Protein AF-A0A7C9LJP7-F1 (afdb_monomer)

Organism: NCBI:txid2682097

Foldseek 3Di:
DDDDDPPVVVVVVVVVVVVVVVVVVVVVCVVVVNDPPPPPDPDDDDDDDDDDDDDDDDDDDPDPDPPVPVVVVVVVVVVVVVVVVVVVVVVVVVVVVVVVVVVVVVVVVVVVVVDQPPQWDDDPQFIWGDDPVGIDGPDDGD

pLDDT: mean 73.96, std 17.89, range [36.16, 96.94]

Mean predicted aligned error: 21.58 Å

Secondary structure (DSSP, 8-state):
----SSHHHHHHHHHHHHHHHHHHHHHHHHHTT-S----------------------PPPPPPPPTTHHHHHHHHHHHHHHHHHHHHHHHHHHHHHHHHHHHHHHHHHHHHHHHS--TTEEEETTEEEEEETTEEEEEEEE-

Radius of gyration: 35.57 Å; Cα contacts (8 Å, |Δi|>4): 45; chains: 1; bounding box: 83×43×94 Å

Solvent-accessible surface area (backbone atoms only — not comparable to full-atom values): 8982 Å² total; per-residue (Å²): 142,91,88,86,84,70,73,68,60,57,57,54,51,52,52,52,50,52,52,55,49,50,53,52,50,53,55,50,35,52,75,70,66,71,57,89,72,75,70,88,71,81,86,73,80,84,91,81,84,87,83,91,78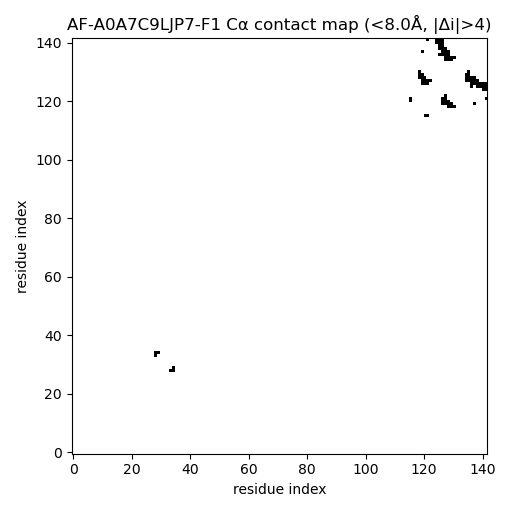,93,76,85,88,72,82,80,75,83,77,77,77,82,71,57,60,63,56,52,50,54,52,54,52,50,55,52,50,52,52,51,52,51,52,52,50,55,53,50,52,53,52,51,52,53,53,50,50,53,52,49,52,52,50,50,51,50,51,58,71,68,49,61,53,98,53,39,45,71,55,95,52,33,30,29,29,63,51,100,92,47,75,44,81,68,67,63,78,95

Sequence (142 aa):
MRRRRKKNSGLRWTLALVVVGALGYVGFQYWKGNLPIKPPGHETAAPVVTTAVAQPVPLPPPVPATMSAAAAHTATFMDEAEARDAAARAAREQTLKVQQKLRQDARARAQAAERPAENERCINGQRMKRVDNGWVQAGGDC

Structure (mmCIF, N/CA/C/O backbone):
data_AF-A0A7C9LJP7-F1
#
_entry.id   AF-A0A7C9LJP7-F1
#
loop_
_atom_site.group_PDB
_atom_site.id
_atom_site.type_symbol
_atom_site.label_atom_id
_atom_site.label_alt_id
_atom_site.label_comp_id
_atom_site.label_asym_id
_atom_site.label_entity_id
_atom_site.label_seq_id
_atom_site.pdbx_PDB_ins_code
_atom_site.Cartn_x
_atom_site.Cartn_y
_atom_site.Cartn_z
_atom_site.occupancy
_atom_site.B_iso_or_equiv
_atom_site.auth_seq_id
_atom_site.auth_comp_id
_atom_site.auth_asym_id
_atom_site.auth_atom_id
_atom_site.pdbx_PDB_model_num
ATOM 1 N N . MET A 1 1 ? -1.564 -13.520 38.421 1.00 44.53 1 MET A N 1
ATOM 2 C CA . MET A 1 1 ? -0.456 -14.084 37.609 1.00 44.53 1 MET A CA 1
ATOM 3 C C . MET A 1 1 ? -0.562 -13.619 36.148 1.00 44.53 1 MET A C 1
ATOM 5 O O . MET A 1 1 ? -1.396 -14.133 35.419 1.00 44.53 1 MET A O 1
ATOM 9 N N . ARG A 1 2 ? 0.228 -12.631 35.690 1.00 53.78 2 ARG A N 1
ATOM 10 C CA . ARG A 1 2 ? 0.275 -12.199 34.269 1.00 53.78 2 ARG A CA 1
ATOM 11 C C . ARG A 1 2 ? 1.708 -11.837 33.856 1.00 53.78 2 ARG A C 1
ATOM 13 O O . ARG A 1 2 ? 2.083 -10.673 33.850 1.00 53.78 2 ARG A O 1
ATOM 20 N N . ARG A 1 3 ? 2.533 -12.832 33.520 1.00 56.75 3 ARG A N 1
ATOM 21 C CA . ARG A 1 3 ? 3.869 -12.619 32.922 1.00 56.75 3 ARG A CA 1
ATOM 22 C C . ARG A 1 3 ? 4.196 -13.703 31.887 1.00 56.75 3 ARG A C 1
ATOM 24 O O . ARG A 1 3 ? 5.109 -14.486 32.094 1.00 56.75 3 ARG A O 1
ATOM 31 N N . ARG A 1 4 ? 3.452 -13.792 30.775 1.00 56.38 4 ARG A N 1
ATOM 32 C CA . ARG A 1 4 ? 3.798 -14.695 29.646 1.00 56.38 4 ARG A CA 1
ATOM 33 C C . ARG A 1 4 ? 3.390 -14.163 28.258 1.00 56.38 4 ARG A C 1
ATOM 35 O O . ARG A 1 4 ? 2.866 -14.902 27.440 1.00 56.38 4 ARG A O 1
ATOM 42 N N . ARG A 1 5 ? 3.624 -12.879 27.954 1.00 55.19 5 ARG A N 1
ATOM 43 C CA . ARG A 1 5 ? 3.385 -12.318 26.596 1.00 55.19 5 ARG A CA 1
ATOM 44 C C . ARG A 1 5 ? 4.550 -11.506 26.008 1.00 55.19 5 ARG A C 1
ATOM 46 O O . ARG A 1 5 ? 4.350 -10.758 25.065 1.00 55.19 5 ARG A O 1
ATOM 53 N N . LYS A 1 6 ? 5.773 -11.653 26.533 1.00 54.78 6 LYS A N 1
ATOM 54 C CA . LYS A 1 6 ? 6.955 -10.907 26.042 1.00 54.78 6 LYS A CA 1
ATOM 55 C C . LYS A 1 6 ? 7.925 -11.722 25.175 1.00 54.78 6 LYS A C 1
ATOM 57 O O . LYS A 1 6 ? 8.816 -11.143 24.573 1.00 54.78 6 LYS A O 1
ATOM 62 N N . LYS A 1 7 ? 7.769 -13.050 25.088 1.00 57.69 7 LYS A N 1
ATOM 63 C CA . LYS A 1 7 ? 8.767 -13.919 24.429 1.00 57.69 7 LYS A CA 1
ATOM 64 C C . LYS A 1 7 ? 8.692 -13.909 22.892 1.00 57.69 7 LYS A C 1
ATOM 66 O O . LYS A 1 7 ? 9.724 -14.008 22.244 1.00 57.69 7 LYS A O 1
ATOM 71 N N . ASN A 1 8 ? 7.508 -13.703 22.308 1.00 59.69 8 ASN A N 1
ATOM 72 C CA . ASN A 1 8 ? 7.331 -13.794 20.850 1.00 59.69 8 ASN A CA 1
ATOM 73 C C . ASN A 1 8 ? 7.604 -12.486 20.092 1.00 59.69 8 ASN A C 1
ATOM 75 O O . ASN A 1 8 ? 7.732 -12.525 18.873 1.00 59.69 8 ASN A O 1
ATOM 79 N N . SER A 1 9 ? 7.698 -11.332 20.762 1.00 61.88 9 SER A N 1
ATOM 80 C CA . SER A 1 9 ? 8.015 -10.072 20.071 1.00 61.88 9 SER A CA 1
ATOM 81 C C . SER A 1 9 ? 9.496 -9.982 19.706 1.00 61.88 9 SER A C 1
ATOM 83 O O . SER A 1 9 ? 9.816 -9.533 18.611 1.00 61.88 9 SER A O 1
ATOM 85 N N . GLY A 1 10 ? 10.385 -10.469 20.581 1.00 66.31 10 GLY A N 1
ATOM 86 C CA . GLY A 1 10 ? 11.831 -10.483 20.336 1.00 66.31 10 GLY A CA 1
ATOM 87 C C . GLY A 1 10 ? 12.216 -11.375 19.157 1.00 66.31 10 GLY A C 1
ATOM 88 O O . GLY A 1 10 ? 12.970 -10.945 18.293 1.00 66.31 10 GLY A O 1
ATOM 89 N N . LEU A 1 11 ? 11.617 -12.569 19.066 1.00 75.62 11 LEU A N 1
ATOM 90 C CA . LEU A 1 11 ? 11.888 -13.510 17.975 1.00 75.62 11 LEU A CA 1
ATOM 91 C C . LEU A 1 11 ? 11.424 -12.983 16.607 1.00 75.62 11 LEU A C 1
ATOM 93 O O . LEU A 1 11 ? 12.074 -13.221 15.600 1.00 75.62 11 LEU A O 1
ATOM 97 N N . ARG A 1 12 ? 10.310 -12.242 16.553 1.00 78.00 12 ARG A N 1
ATOM 98 C CA . ARG A 1 12 ? 9.830 -11.636 15.297 1.00 78.00 12 ARG A CA 1
ATOM 99 C C . ARG A 1 12 ? 10.732 -10.494 14.837 1.00 78.00 12 ARG A C 1
ATOM 101 O O . ARG A 1 12 ? 10.924 -10.321 13.639 1.00 78.00 12 ARG A O 1
ATOM 108 N N . TRP A 1 13 ? 11.295 -9.743 15.781 1.00 82.25 13 TRP A N 1
ATOM 109 C CA 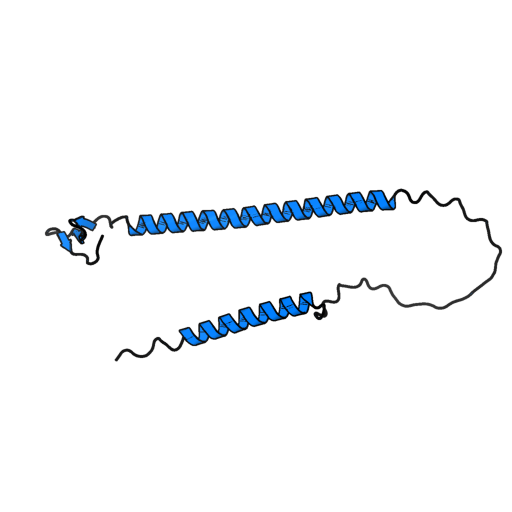. TRP A 1 13 ? 12.224 -8.655 15.488 1.00 82.25 13 TRP A CA 1
ATOM 110 C C . TRP A 1 13 ? 13.575 -9.168 14.987 1.00 82.25 13 TRP A C 1
ATOM 112 O O . TRP A 1 13 ? 14.096 -8.650 14.004 1.00 82.25 13 TRP A O 1
ATOM 122 N N . THR A 1 14 ? 14.116 -10.225 15.597 1.00 86.50 14 THR A N 1
ATOM 123 C CA . THR A 1 14 ? 15.361 -10.841 15.118 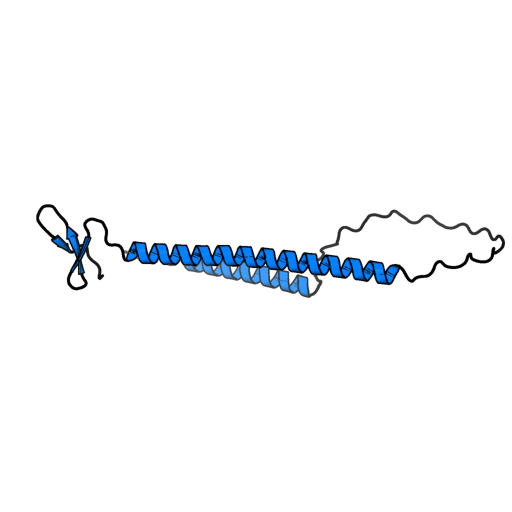1.00 86.50 14 THR A CA 1
ATOM 124 C C . THR A 1 14 ? 15.192 -11.443 13.727 1.00 86.50 14 THR A C 1
ATOM 126 O O . THR A 1 14 ? 16.050 -11.237 12.875 1.00 86.50 14 THR A O 1
ATOM 129 N N . LEU A 1 15 ? 14.066 -12.108 13.452 1.00 90.81 15 LEU A N 1
ATOM 130 C CA . LEU A 1 15 ? 13.777 -12.658 12.124 1.00 90.81 15 LEU A CA 1
ATOM 131 C C . LEU A 1 15 ? 13.672 -11.554 11.061 1.00 90.81 15 LEU A C 1
ATOM 133 O O . LEU A 1 15 ? 14.232 -11.693 9.978 1.00 90.81 15 LEU A O 1
ATOM 137 N N . ALA A 1 16 ? 13.026 -10.431 11.389 1.00 89.00 16 ALA A N 1
ATOM 138 C CA . ALA A 1 16 ? 12.944 -9.281 10.491 1.00 89.00 16 ALA A CA 1
ATOM 139 C C . ALA A 1 16 ? 14.330 -8.688 10.180 1.00 89.00 16 ALA A C 1
ATOM 141 O O . ALA A 1 16 ? 14.634 -8.433 9.017 1.00 89.00 16 ALA A O 1
ATOM 142 N N . LEU A 1 17 ? 15.194 -8.527 11.189 1.00 94.25 17 LEU A N 1
ATOM 143 C CA . LEU A 1 17 ? 16.556 -8.019 10.989 1.00 94.25 17 LEU A CA 1
ATOM 144 C C . LEU A 1 17 ? 17.413 -8.959 10.133 1.00 94.25 17 LEU A C 1
ATOM 146 O O . LEU A 1 17 ? 18.140 -8.489 9.261 1.00 94.25 17 LEU A O 1
ATOM 150 N N . VAL A 1 18 ? 17.300 -10.275 10.336 1.00 94.69 18 VAL A N 1
ATOM 151 C CA . VAL A 1 18 ? 18.026 -11.270 9.532 1.00 94.69 18 VAL A CA 1
ATOM 152 C C . VAL A 1 18 ? 17.590 -11.217 8.069 1.00 94.69 18 VAL A C 1
ATOM 154 O O . VAL A 1 18 ? 18.441 -11.207 7.184 1.00 94.69 18 VAL A O 1
ATOM 157 N N . VAL A 1 19 ? 16.284 -11.127 7.799 1.00 94.94 19 VAL A N 1
ATOM 158 C CA . VAL A 1 19 ? 15.764 -11.043 6.424 1.00 94.94 19 VAL A CA 1
ATOM 159 C C . VAL A 1 19 ? 16.232 -9.762 5.733 1.00 94.94 19 VAL A C 1
ATOM 161 O O . VAL A 1 19 ? 16.707 -9.815 4.601 1.00 94.94 19 VAL A O 1
ATOM 164 N N . VAL A 1 20 ? 16.160 -8.617 6.417 1.00 95.69 20 VAL A N 1
ATOM 165 C CA . VAL A 1 20 ? 16.621 -7.332 5.864 1.00 95.69 20 VAL A CA 1
ATOM 166 C C . VAL A 1 20 ? 18.130 -7.354 5.603 1.00 95.69 20 VAL A C 1
ATOM 168 O O . VAL A 1 20 ? 18.570 -6.932 4.535 1.00 95.69 20 VAL A O 1
ATOM 171 N N . GLY A 1 21 ? 18.919 -7.901 6.532 1.00 95.12 21 GLY A N 1
ATOM 172 C CA . GLY A 1 21 ? 20.364 -8.061 6.363 1.00 95.12 21 GLY A CA 1
ATOM 173 C C . GLY A 1 21 ? 20.729 -8.982 5.196 1.00 95.12 21 GLY A C 1
ATOM 174 O O . GLY A 1 21 ? 21.599 -8.639 4.399 1.00 95.12 21 GLY A O 1
ATOM 175 N N . ALA A 1 22 ? 20.031 -10.111 5.042 1.00 93.25 22 ALA A N 1
ATOM 176 C CA . ALA A 1 22 ? 20.255 -11.046 3.942 1.00 93.25 22 ALA A CA 1
ATOM 177 C C . ALA A 1 22 ? 19.938 -10.415 2.577 1.00 93.25 22 ALA A C 1
ATOM 179 O O . ALA A 1 22 ? 20.736 -10.528 1.649 1.00 93.25 22 ALA A O 1
ATOM 180 N N . LEU A 1 23 ? 18.817 -9.695 2.462 1.00 93.25 23 LEU A N 1
ATOM 181 C CA . LEU A 1 23 ? 18.446 -8.997 1.227 1.00 93.25 23 LEU A CA 1
ATOM 182 C C . LEU A 1 23 ? 19.439 -7.881 0.877 1.00 93.25 23 LEU A C 1
ATOM 184 O O . LEU A 1 23 ? 19.852 -7.767 -0.277 1.00 93.25 23 LEU A O 1
ATOM 188 N N . GLY A 1 24 ? 19.874 -7.100 1.871 1.00 93.69 24 GLY A N 1
ATOM 189 C CA . GLY A 1 24 ? 20.903 -6.076 1.685 1.00 93.69 24 GLY A CA 1
ATOM 190 C C . GLY A 1 24 ? 22.248 -6.664 1.249 1.00 93.69 24 GLY A C 1
ATOM 191 O O . GLY A 1 24 ? 22.886 -6.134 0.343 1.00 93.69 24 GLY A O 1
ATOM 192 N N . TYR A 1 25 ? 22.652 -7.795 1.833 1.00 91.50 25 TYR A N 1
ATOM 193 C CA . TYR A 1 25 ? 23.893 -8.486 1.479 1.00 91.50 25 TYR A CA 1
ATOM 194 C C . TYR A 1 25 ? 23.866 -9.045 0.052 1.00 91.50 25 TYR A C 1
ATOM 196 O O . TYR A 1 25 ? 24.826 -8.863 -0.695 1.00 91.50 25 TYR A O 1
ATOM 204 N N . VAL A 1 26 ? 22.758 -9.669 -0.362 1.00 87.94 26 VAL A N 1
ATOM 205 C CA . VAL A 1 26 ? 22.591 -10.168 -1.738 1.00 87.94 26 VAL A CA 1
ATOM 206 C C . VAL A 1 26 ? 22.606 -9.013 -2.742 1.00 87.94 26 VAL A C 1
ATOM 208 O O . VAL A 1 26 ? 23.318 -9.092 -3.741 1.00 87.94 26 VAL A O 1
ATOM 211 N N . GLY A 1 27 ? 21.901 -7.911 -2.460 1.00 84.81 27 GLY A N 1
ATOM 212 C CA . GLY A 1 27 ? 21.927 -6.714 -3.307 1.00 84.81 27 GLY A CA 1
ATOM 213 C C . GLY A 1 27 ? 23.322 -6.084 -3.410 1.00 84.81 27 GLY A C 1
ATOM 214 O O . GLY A 1 27 ? 23.745 -5.675 -4.490 1.00 84.81 27 GLY A O 1
ATOM 215 N N . PHE A 1 28 ? 24.081 -6.073 -2.313 1.00 85.50 28 PHE A N 1
ATOM 216 C CA . PHE A 1 28 ? 25.457 -5.579 -2.298 1.00 85.50 28 PHE A CA 1
ATOM 217 C C . PHE A 1 28 ? 26.421 -6.481 -3.085 1.00 85.50 28 PHE A C 1
ATOM 219 O O . PHE A 1 28 ? 27.274 -5.980 -3.817 1.00 85.50 28 PHE A O 1
ATOM 226 N N . GLN A 1 29 ? 26.269 -7.805 -2.991 1.00 81.75 29 GLN A N 1
ATOM 227 C CA . GLN A 1 29 ? 27.069 -8.761 -3.766 1.00 81.75 29 GLN A CA 1
ATOM 228 C C . GLN A 1 29 ? 26.728 -8.731 -5.260 1.00 81.75 29 GLN A C 1
ATOM 230 O O . GLN A 1 29 ? 27.628 -8.873 -6.089 1.00 81.75 29 GLN A O 1
ATOM 235 N N . TYR A 1 30 ? 25.459 -8.483 -5.606 1.00 82.00 30 TYR A N 1
ATOM 236 C CA . TYR A 1 30 ? 25.033 -8.209 -6.980 1.00 82.00 30 TYR A CA 1
ATOM 237 C C . TYR A 1 30 ? 25.724 -6.964 -7.535 1.00 82.00 30 TYR A C 1
ATOM 239 O O . TYR A 1 30 ? 26.311 -7.012 -8.612 1.00 82.00 30 TYR A O 1
ATOM 247 N N . TRP A 1 31 ? 25.730 -5.871 -6.768 1.00 77.94 31 TRP A N 1
ATOM 248 C CA . TRP A 1 31 ? 26.390 -4.629 -7.172 1.00 77.94 31 TRP A CA 1
ATOM 249 C C . TRP A 1 31 ? 27.910 -4.778 -7.322 1.00 77.94 31 TRP A C 1
ATOM 251 O O . TRP A 1 31 ? 28.500 -4.202 -8.231 1.00 77.94 31 TRP A O 1
ATOM 261 N N . LYS A 1 32 ? 28.548 -5.602 -6.483 1.00 77.56 32 LYS A N 1
ATOM 262 C CA . LYS A 1 32 ? 29.976 -5.932 -6.601 1.00 77.56 32 LYS A CA 1
ATOM 263 C C . LYS A 1 32 ? 30.315 -6.927 -7.719 1.00 77.56 32 LYS A C 1
ATOM 265 O O . LYS A 1 32 ? 31.491 -7.229 -7.890 1.00 77.56 32 LYS A O 1
ATOM 270 N N . GLY A 1 33 ? 29.330 -7.445 -8.460 1.00 68.50 33 GLY A N 1
ATOM 271 C CA . GLY A 1 33 ? 29.559 -8.416 -9.536 1.00 68.50 33 GLY A CA 1
ATOM 272 C C . GLY A 1 33 ? 30.013 -9.801 -9.054 1.00 68.50 33 GLY A C 1
ATOM 273 O O . GLY A 1 33 ? 30.493 -10.597 -9.852 1.00 68.50 33 GLY A O 1
ATOM 274 N N . ASN A 1 34 ? 29.855 -10.107 -7.761 1.00 63.41 34 ASN A N 1
ATOM 275 C CA . ASN A 1 34 ? 30.317 -11.357 -7.144 1.00 63.41 34 ASN A CA 1
ATOM 276 C C . ASN A 1 34 ? 29.268 -12.483 -7.163 1.00 63.41 34 ASN A C 1
ATOM 278 O O . ASN A 1 34 ? 29.501 -13.550 -6.593 1.00 63.41 34 ASN A O 1
ATOM 282 N N . LEU A 1 35 ? 28.099 -12.265 -7.771 1.00 60.34 35 LEU A N 1
ATOM 283 C CA . LEU A 1 35 ? 27.098 -13.318 -7.921 1.00 60.34 35 LEU A CA 1
ATOM 284 C C . LEU A 1 35 ? 27.373 -14.120 -9.201 1.00 60.34 35 LEU A C 1
ATOM 286 O O . LEU A 1 35 ? 27.363 -13.539 -10.287 1.00 60.34 35 LEU A O 1
ATOM 290 N N . PRO A 1 36 ? 27.567 -15.449 -9.110 1.00 58.91 36 PRO A N 1
ATOM 291 C CA . PRO A 1 36 ? 27.758 -16.317 -10.264 1.00 58.91 36 PRO A CA 1
ATOM 292 C C . PRO A 1 36 ? 26.408 -16.587 -10.937 1.00 58.91 36 PRO A C 1
ATOM 294 O O . PRO A 1 36 ? 25.912 -17.710 -10.958 1.00 58.91 36 PRO A O 1
ATOM 297 N N . ILE A 1 37 ? 25.779 -15.549 -11.481 1.00 58.03 37 ILE A N 1
ATOM 298 C CA . ILE A 1 37 ? 24.671 -15.718 -12.416 1.00 58.03 37 ILE A CA 1
ATOM 299 C C . ILE A 1 37 ? 25.321 -15.768 -13.791 1.00 58.03 37 ILE A C 1
ATOM 301 O O . ILE A 1 37 ? 25.498 -14.748 -14.450 1.00 58.03 37 ILE A O 1
ATOM 305 N N . LYS A 1 38 ? 25.755 -16.968 -14.191 1.00 53.31 38 LYS A N 1
ATOM 306 C CA . LYS A 1 38 ? 26.146 -17.239 -15.575 1.00 53.31 38 LYS A CA 1
ATOM 307 C C . LYS A 1 38 ? 24.900 -16.959 -16.429 1.00 53.31 38 LYS A C 1
ATOM 309 O O . LYS A 1 38 ? 23.915 -17.680 -16.254 1.00 53.31 38 LYS A O 1
ATOM 314 N N . PRO A 1 39 ? 24.875 -15.929 -17.297 1.00 60.94 39 PRO A N 1
ATOM 315 C CA . PRO A 1 39 ? 23.801 -15.834 -18.278 1.00 60.94 39 PRO A CA 1
ATOM 316 C C . PRO A 1 39 ? 23.839 -17.127 -19.109 1.00 60.94 39 PRO A C 1
ATOM 318 O O . PRO A 1 39 ? 24.939 -17.651 -19.319 1.00 60.94 39 PRO A O 1
ATOM 321 N N . PRO A 1 40 ? 22.693 -17.697 -19.524 1.00 53.81 40 PRO A N 1
ATOM 322 C CA . PRO A 1 40 ? 22.685 -18.904 -20.340 1.00 53.81 40 PRO A CA 1
ATOM 323 C C . PRO A 1 40 ? 23.476 -18.621 -21.619 1.00 53.81 40 PRO A C 1
ATOM 325 O O . PRO A 1 40 ? 23.014 -17.935 -22.525 1.00 53.81 40 PRO A O 1
ATOM 328 N N . GLY A 1 41 ? 24.724 -19.084 -21.637 1.00 44.66 41 GLY A N 1
ATOM 329 C CA . GLY A 1 41 ? 25.575 -19.035 -22.806 1.00 44.66 41 GLY A CA 1
ATOM 330 C C . GLY A 1 41 ? 24.970 -19.969 -23.834 1.00 44.66 41 GLY A C 1
ATOM 331 O O . GLY A 1 41 ? 24.741 -21.140 -23.535 1.00 44.66 41 GLY A O 1
ATOM 332 N N . HIS A 1 42 ? 24.702 -19.443 -25.023 1.00 47.91 42 HIS A N 1
ATOM 333 C CA . HIS A 1 42 ? 24.465 -20.266 -26.192 1.00 47.91 42 HIS A CA 1
ATOM 334 C C . HIS A 1 42 ? 25.658 -21.212 -26.348 1.00 47.91 42 HIS A C 1
ATOM 336 O O . HIS A 1 42 ? 26.795 -20.775 -26.530 1.00 47.91 42 HIS A O 1
ATOM 342 N N . GLU A 1 43 ? 25.397 -22.510 -26.215 1.00 47.62 43 GLU A N 1
ATOM 343 C CA . GLU A 1 43 ? 26.307 -23.553 -26.661 1.00 47.62 43 GLU A CA 1
ATOM 344 C C . GLU A 1 43 ? 26.631 -23.292 -28.130 1.00 47.62 43 GLU A C 1
ATOM 346 O O . GLU A 1 43 ? 25.752 -23.276 -28.990 1.00 47.62 43 GLU A O 1
ATOM 351 N N . THR A 1 44 ? 27.899 -23.066 -28.443 1.00 46.31 44 THR A N 1
ATOM 352 C CA . THR A 1 44 ? 28.396 -23.298 -29.795 1.00 46.31 44 THR A CA 1
ATOM 353 C C . THR A 1 44 ? 29.641 -24.152 -29.664 1.00 46.31 44 THR A C 1
ATOM 355 O O . THR A 1 44 ? 30.544 -23.866 -28.880 1.00 46.31 44 THR A O 1
ATOM 358 N N . ALA A 1 45 ? 29.564 -25.288 -30.343 1.00 42.16 45 ALA A N 1
ATOM 359 C CA . ALA A 1 45 ? 30.399 -26.455 -30.188 1.00 42.16 45 ALA A CA 1
ATOM 360 C C . ALA A 1 45 ? 31.876 -26.235 -30.567 1.00 42.16 45 ALA A C 1
ATOM 362 O O . ALA A 1 45 ? 32.256 -25.252 -31.195 1.00 42.16 45 ALA A O 1
ATOM 363 N N . ALA A 1 46 ? 32.662 -27.220 -30.139 1.00 42.12 46 ALA A N 1
ATOM 364 C CA . ALA A 1 46 ? 34.105 -27.424 -30.210 1.00 42.12 46 ALA A CA 1
ATOM 365 C C . ALA A 1 46 ? 34.862 -26.974 -31.489 1.00 42.12 46 ALA A C 1
ATOM 367 O O . ALA A 1 46 ? 34.301 -26.950 -32.585 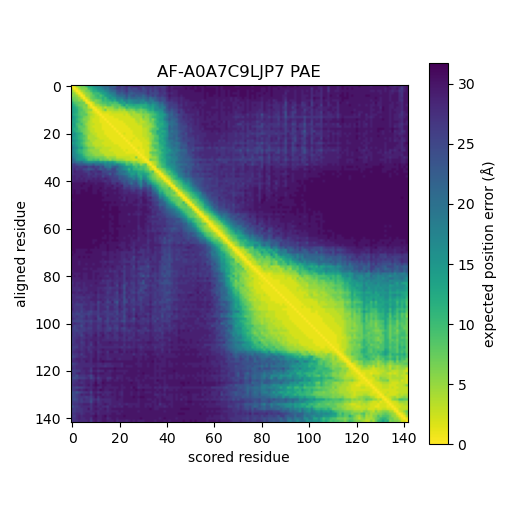1.00 42.12 46 ALA A O 1
ATOM 368 N N . PRO A 1 47 ? 36.183 -26.717 -31.364 1.00 53.34 47 PRO A N 1
ATOM 369 C CA . PRO A 1 47 ? 37.062 -26.352 -32.472 1.00 53.34 47 PRO A CA 1
ATOM 370 C C . PRO A 1 47 ? 37.501 -27.590 -33.273 1.00 53.34 47 PRO A C 1
ATOM 372 O O . PRO A 1 47 ? 37.922 -28.591 -32.694 1.00 53.34 47 PRO A O 1
ATOM 375 N N . VAL A 1 48 ? 37.480 -27.503 -34.606 1.00 45.03 48 VAL A N 1
ATOM 376 C CA . VAL A 1 48 ? 38.153 -28.468 -35.492 1.00 45.03 48 VAL A CA 1
ATOM 377 C C . VAL A 1 48 ? 39.248 -27.753 -36.282 1.00 45.03 48 VAL A C 1
ATOM 379 O O . VAL A 1 48 ? 39.086 -26.632 -36.757 1.00 45.03 48 VAL A O 1
ATOM 382 N N . VAL A 1 49 ? 40.389 -28.431 -36.329 1.00 41.66 49 VAL A N 1
ATOM 383 C CA . VAL A 1 49 ? 41.723 -27.989 -36.731 1.00 41.66 49 VAL A CA 1
ATOM 384 C C . VAL A 1 49 ? 41.889 -27.896 -38.258 1.00 41.66 49 VAL A C 1
ATOM 386 O O . VAL A 1 49 ? 41.448 -28.761 -39.005 1.00 41.66 49 VAL A O 1
ATOM 389 N N . THR A 1 50 ? 42.574 -26.822 -38.653 1.00 46.38 50 THR A N 1
ATOM 390 C CA . THR A 1 50 ? 43.479 -26.546 -39.787 1.00 46.38 50 THR A CA 1
ATOM 391 C C . THR A 1 50 ? 43.608 -27.543 -40.952 1.00 46.38 50 THR A C 1
ATOM 393 O O . THR A 1 50 ? 44.024 -28.681 -40.771 1.00 46.38 50 THR A O 1
ATOM 396 N N . THR A 1 51 ? 43.503 -27.032 -42.186 1.00 36.16 51 THR A N 1
ATOM 397 C CA . THR A 1 51 ? 44.440 -27.340 -43.291 1.00 36.16 51 THR A CA 1
ATOM 398 C C . THR A 1 51 ? 44.483 -26.165 -44.273 1.00 36.16 51 THR A C 1
ATOM 400 O O . THR A 1 51 ? 43.465 -25.748 -44.816 1.00 36.16 51 THR A O 1
ATOM 403 N N . ALA A 1 52 ? 45.676 -25.597 -44.458 1.00 44.16 52 ALA A N 1
ATOM 404 C CA . ALA A 1 52 ? 45.956 -24.536 -45.415 1.00 44.16 52 ALA A CA 1
ATOM 405 C C . ALA A 1 52 ? 46.272 -25.143 -46.790 1.00 44.16 52 ALA A C 1
ATOM 407 O O . ALA A 1 52 ? 47.171 -25.974 -46.903 1.00 44.16 52 ALA A O 1
ATOM 408 N N . VAL A 1 53 ? 45.578 -24.688 -47.833 1.00 39.03 53 VAL A N 1
ATOM 409 C CA . VAL A 1 53 ? 45.989 -24.860 -49.232 1.00 39.03 53 VAL A CA 1
ATOM 410 C C . VAL A 1 53 ? 45.954 -23.478 -49.878 1.00 39.03 53 VAL A C 1
ATOM 412 O O . VAL A 1 53 ? 44.910 -22.834 -49.938 1.00 39.03 53 VAL A O 1
ATOM 415 N N . ALA A 1 54 ? 47.125 -23.004 -50.298 1.00 48.31 54 ALA A N 1
ATOM 416 C CA . ALA A 1 54 ? 47.324 -21.718 -50.954 1.00 48.31 54 ALA A CA 1
ATOM 417 C C . ALA A 1 54 ? 46.829 -21.767 -52.408 1.00 48.31 54 ALA A C 1
ATOM 419 O O . ALA A 1 54 ? 47.300 -22.605 -53.172 1.00 48.31 54 ALA A O 1
ATOM 420 N N . GLN A 1 55 ? 45.922 -20.860 -52.787 1.00 43.41 55 GLN A N 1
ATOM 421 C CA . GLN A 1 55 ? 45.521 -20.562 -54.172 1.00 43.41 55 GLN A CA 1
ATOM 422 C C . GLN A 1 55 ? 45.057 -19.088 -54.293 1.00 43.41 55 GLN A C 1
ATOM 424 O O . GLN A 1 55 ? 44.761 -18.465 -53.271 1.00 43.41 55 GLN A O 1
ATOM 429 N N . PRO A 1 56 ? 45.116 -18.486 -55.500 1.00 44.91 56 PRO A N 1
ATOM 430 C CA . PRO A 1 56 ? 45.458 -17.075 -55.698 1.00 44.91 56 PRO A CA 1
ATOM 431 C C . PRO A 1 56 ? 44.316 -16.103 -55.376 1.00 44.91 56 PRO A C 1
ATOM 433 O O . PRO A 1 56 ? 43.147 -16.390 -55.609 1.00 44.91 56 PRO A O 1
ATOM 436 N N . VAL A 1 57 ? 44.699 -14.930 -54.864 1.00 47.91 57 VAL A N 1
ATOM 437 C CA . VAL A 1 57 ? 43.827 -13.838 -54.400 1.00 47.91 57 VAL A CA 1
ATOM 438 C C . VAL A 1 57 ? 42.947 -13.291 -55.538 1.00 47.91 57 VAL A C 1
ATOM 440 O O . VAL A 1 57 ? 43.482 -12.671 -56.459 1.00 47.91 57 VAL A O 1
ATOM 443 N N . PRO A 1 58 ? 41.609 -13.425 -55.470 1.00 50.66 58 PRO A N 1
ATOM 444 C CA . PRO A 1 58 ? 40.694 -12.590 -56.235 1.00 50.66 58 PRO A CA 1
ATOM 445 C C . PRO A 1 58 ? 40.507 -11.253 -55.501 1.00 50.66 58 PRO A C 1
ATOM 447 O O . PRO A 1 58 ? 40.402 -11.223 -54.272 1.00 50.66 58 PRO A O 1
ATOM 450 N N . LEU A 1 59 ? 40.470 -10.141 -56.242 1.00 58.03 59 LEU A N 1
ATOM 451 C CA . LEU A 1 59 ? 40.202 -8.812 -55.682 1.00 58.03 59 LEU A CA 1
ATOM 452 C C . LEU A 1 59 ? 38.908 -8.824 -54.840 1.00 58.03 59 LEU A C 1
ATOM 454 O O . LEU A 1 59 ? 37.921 -9.429 -55.270 1.00 58.03 59 LEU A O 1
ATOM 458 N N . PRO A 1 60 ? 38.878 -8.157 -53.670 1.00 58.78 60 PRO A N 1
ATOM 459 C CA . PRO A 1 60 ? 37.686 -8.138 -52.836 1.00 58.78 60 PRO A CA 1
ATOM 460 C C . PRO A 1 60 ? 36.535 -7.411 -53.556 1.00 58.78 60 PRO A C 1
ATOM 462 O O . PRO A 1 60 ? 36.762 -6.361 -54.165 1.00 58.78 60 PRO A O 1
ATOM 465 N N . PRO A 1 61 ? 35.296 -7.933 -53.485 1.00 62.28 61 PRO A N 1
ATOM 466 C CA . PRO A 1 61 ? 34.121 -7.217 -53.969 1.00 62.28 61 PRO A CA 1
ATOM 467 C C . PRO A 1 61 ? 33.928 -5.907 -53.181 1.00 62.28 61 PRO A C 1
ATOM 469 O O . PRO A 1 61 ? 34.338 -5.829 -52.018 1.00 62.28 61 PRO A O 1
ATOM 472 N N . PRO A 1 62 ? 33.307 -4.871 -53.781 1.00 55.28 62 PRO A N 1
ATOM 473 C CA . PRO A 1 62 ? 33.072 -3.602 -53.103 1.00 55.28 62 PRO A CA 1
ATOM 474 C C . PRO A 1 62 ? 32.274 -3.834 -51.816 1.00 55.28 62 PRO A C 1
ATOM 476 O O . PRO A 1 62 ? 31.210 -4.453 -51.824 1.00 55.28 62 PRO A O 1
ATOM 479 N N . VAL A 1 63 ? 32.824 -3.346 -50.705 1.00 55.50 63 VAL A N 1
ATOM 480 C CA . VAL A 1 63 ? 32.235 -3.442 -49.368 1.00 55.50 63 VAL A CA 1
ATOM 481 C C . VAL A 1 63 ? 30.877 -2.727 -49.388 1.00 55.50 63 VAL A C 1
ATOM 483 O O . VAL A 1 63 ? 30.845 -1.531 -49.694 1.00 55.50 63 VAL A O 1
ATOM 486 N N . PRO A 1 64 ? 29.747 -3.397 -49.093 1.00 52.69 64 PRO A N 1
ATOM 487 C CA . PRO A 1 64 ? 28.475 -2.702 -48.976 1.00 52.69 64 PRO A CA 1
ATOM 488 C C . PRO A 1 64 ? 28.560 -1.699 -47.821 1.00 52.69 64 PRO A C 1
ATOM 490 O O . PRO A 1 64 ? 29.057 -2.013 -46.739 1.00 52.69 64 PRO A O 1
ATOM 493 N N . ALA A 1 65 ? 28.110 -0.473 -48.089 1.00 56.03 65 ALA A N 1
ATOM 494 C CA . ALA A 1 65 ? 28.193 0.665 -47.187 1.00 56.03 65 ALA A CA 1
ATOM 495 C C . ALA A 1 65 ? 27.718 0.314 -45.765 1.00 56.03 65 ALA A C 1
ATOM 497 O O . ALA A 1 65 ? 26.563 -0.045 -45.540 1.00 56.03 65 ALA A O 1
ATOM 498 N N . THR A 1 66 ? 28.603 0.498 -44.789 1.00 50.53 66 THR A N 1
ATOM 499 C CA . THR A 1 66 ? 28.398 0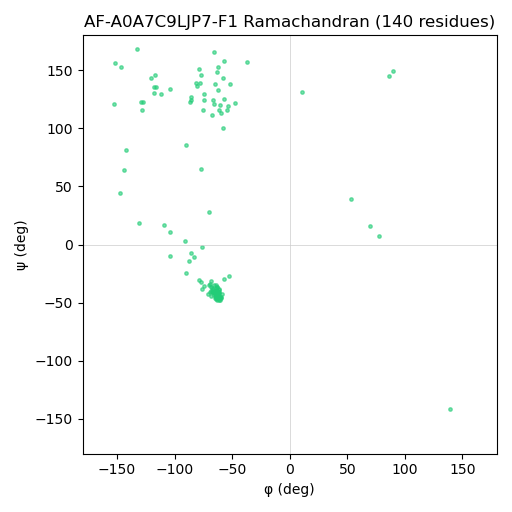.301 -43.343 1.00 50.53 66 THR A CA 1
ATOM 500 C C . THR A 1 66 ? 27.464 1.341 -42.703 1.00 50.53 66 THR A C 1
ATOM 502 O O . THR A 1 66 ? 27.563 1.627 -41.512 1.00 50.53 66 THR A O 1
ATOM 505 N N . MET A 1 67 ? 26.527 1.915 -43.461 1.00 50.78 67 MET A N 1
ATOM 506 C CA . MET A 1 67 ? 25.597 2.932 -42.959 1.00 50.78 67 MET A CA 1
ATOM 507 C C . MET A 1 67 ? 24.334 2.362 -42.291 1.00 50.78 67 MET A C 1
ATOM 509 O O . MET A 1 67 ? 23.589 3.124 -41.682 1.00 50.78 67 MET A O 1
ATOM 513 N N . SER A 1 68 ? 24.084 1.047 -42.336 1.00 51.78 68 SER A N 1
ATOM 514 C CA . SER A 1 68 ? 22.846 0.469 -41.777 1.00 51.78 68 SER A CA 1
ATOM 515 C C . SER A 1 68 ? 22.931 0.051 -40.304 1.00 51.78 68 SER A C 1
ATOM 517 O O . SER A 1 68 ? 21.905 0.035 -39.625 1.00 51.78 68 SER A O 1
ATOM 519 N N . ALA A 1 69 ? 24.124 -0.245 -39.774 1.00 52.41 69 ALA A N 1
ATOM 520 C CA . ALA A 1 69 ? 24.267 -0.733 -38.400 1.00 52.41 69 ALA A CA 1
ATOM 521 C C . ALA A 1 69 ? 23.916 0.349 -37.365 1.00 52.41 69 ALA A C 1
ATOM 523 O O . ALA A 1 69 ? 23.163 0.090 -36.432 1.00 52.41 69 ALA A O 1
ATOM 524 N N . ALA A 1 70 ? 24.389 1.585 -37.557 1.00 52.94 70 ALA A N 1
ATOM 525 C CA . ALA A 1 70 ? 24.109 2.686 -36.633 1.00 52.94 70 ALA A CA 1
ATOM 526 C C . ALA A 1 70 ? 22.607 3.022 -36.556 1.00 52.94 70 ALA A C 1
ATOM 528 O O . ALA A 1 70 ? 22.084 3.204 -35.460 1.00 52.94 70 ALA A O 1
ATOM 529 N N . ALA A 1 71 ? 21.907 3.029 -37.698 1.00 54.56 71 ALA A N 1
ATOM 530 C CA . ALA A 1 71 ? 20.465 3.276 -37.758 1.00 54.56 71 ALA A CA 1
ATOM 531 C C . ALA A 1 71 ? 19.652 2.146 -37.102 1.00 54.56 71 ALA A C 1
ATOM 533 O O . ALA A 1 71 ? 18.708 2.416 -36.356 1.00 54.56 71 ALA A O 1
ATOM 534 N N . ALA A 1 72 ? 20.055 0.889 -37.325 1.00 54.31 72 ALA A N 1
ATOM 535 C CA . ALA A 1 72 ? 19.443 -0.266 -36.676 1.00 54.31 72 ALA A CA 1
ATOM 536 C C . ALA A 1 72 ? 19.615 -0.207 -35.151 1.00 54.31 72 ALA A C 1
ATOM 538 O O . ALA A 1 72 ? 18.633 -0.351 -34.431 1.00 54.31 72 ALA A O 1
ATOM 539 N N . HIS A 1 73 ? 20.817 0.111 -34.656 1.00 57.41 73 HIS A N 1
ATOM 540 C CA . HIS A 1 73 ? 21.058 0.271 -33.222 1.00 57.41 73 HIS A CA 1
ATOM 541 C C . HIS A 1 73 ? 20.210 1.392 -32.617 1.00 57.41 73 HIS A C 1
ATOM 543 O O . HIS A 1 73 ? 19.585 1.177 -31.583 1.00 57.41 73 HIS A O 1
ATOM 549 N N . THR A 1 74 ? 20.123 2.565 -33.254 1.00 61.56 74 THR A N 1
ATOM 550 C CA . THR A 1 74 ? 19.289 3.658 -32.727 1.00 61.56 74 THR A CA 1
ATOM 551 C C . THR A 1 74 ? 17.804 3.309 -32.669 1.00 61.56 74 THR A C 1
ATOM 553 O O . THR A 1 74 ? 17.148 3.690 -31.704 1.00 61.56 74 THR A O 1
ATOM 556 N N . ALA A 1 75 ? 17.281 2.553 -33.641 1.00 63.12 75 ALA A N 1
ATOM 557 C CA . ALA A 1 75 ? 15.896 2.089 -33.609 1.00 63.12 75 ALA A CA 1
ATOM 558 C C . ALA A 1 75 ? 15.663 1.136 -32.426 1.00 63.12 75 ALA A C 1
ATOM 560 O O . ALA A 1 75 ? 14.760 1.358 -31.626 1.00 63.12 75 ALA A O 1
ATOM 561 N N . THR A 1 76 ? 16.557 0.161 -32.226 1.00 67.06 76 THR A N 1
ATOM 562 C CA . THR A 1 76 ? 16.449 -0.787 -31.106 1.00 67.06 76 THR A CA 1
ATOM 563 C C . THR A 1 76 ? 16.584 -0.102 -29.739 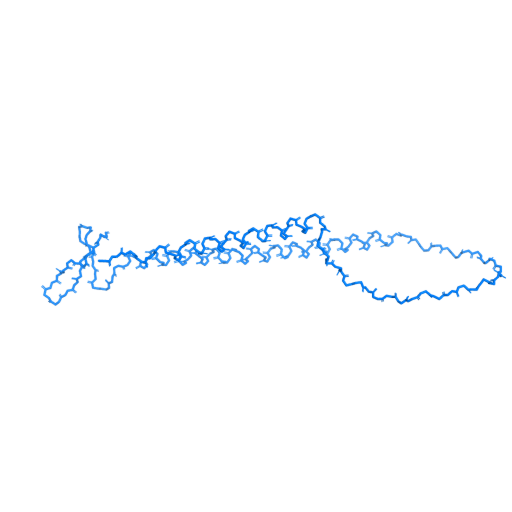1.00 67.06 76 THR A C 1
ATOM 565 O O . THR A 1 76 ? 15.876 -0.454 -28.800 1.00 67.06 76 THR A O 1
ATOM 568 N N . PHE A 1 77 ? 17.451 0.912 -29.610 1.00 66.56 77 PHE A N 1
ATOM 569 C CA . PHE A 1 77 ? 17.581 1.694 -28.374 1.00 66.56 77 PHE A CA 1
ATOM 570 C C . PHE A 1 77 ? 16.318 2.503 -28.045 1.00 66.56 77 PHE A C 1
ATOM 572 O O . PHE A 1 77 ? 15.948 2.586 -26.873 1.00 66.56 77 PHE A O 1
ATOM 579 N N . MET A 1 78 ? 15.662 3.094 -29.050 1.00 69.81 78 MET A N 1
ATOM 580 C CA . MET A 1 78 ? 14.412 3.834 -28.843 1.00 69.81 78 MET A CA 1
ATOM 581 C C . MET A 1 78 ? 13.257 2.897 -28.473 1.00 69.81 78 MET A C 1
ATOM 583 O O . MET A 1 78 ? 12.527 3.196 -27.529 1.00 69.81 78 MET A O 1
ATOM 587 N N . ASP A 1 79 ? 13.160 1.735 -29.123 1.00 76.25 79 ASP A N 1
ATOM 588 C CA . ASP A 1 79 ? 12.148 0.718 -28.809 1.00 76.25 79 ASP A CA 1
A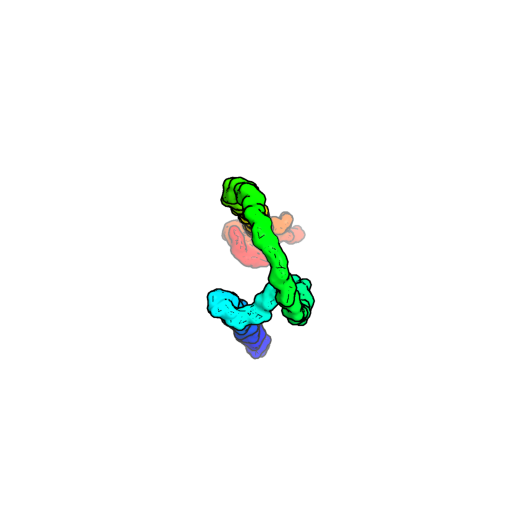TOM 589 C C . ASP A 1 79 ? 12.301 0.190 -27.370 1.00 76.25 79 ASP A C 1
ATOM 591 O O . ASP A 1 79 ? 11.325 0.055 -26.626 1.00 76.25 79 ASP A O 1
ATOM 595 N N . GLU A 1 80 ? 13.536 -0.058 -26.918 1.00 76.19 80 GLU A N 1
ATOM 596 C CA . GLU A 1 80 ? 13.796 -0.454 -25.531 1.00 76.19 80 GLU A CA 1
ATOM 597 C C . GLU A 1 80 ? 13.498 0.663 -24.523 1.00 76.19 80 GLU A C 1
ATOM 599 O O . GLU A 1 80 ? 13.023 0.386 -23.416 1.00 76.19 80 GLU A O 1
ATOM 604 N N . ALA A 1 81 ? 13.793 1.920 -24.868 1.00 80.25 81 ALA A N 1
ATOM 605 C CA . ALA A 1 81 ? 13.495 3.063 -24.011 1.00 80.25 81 ALA A CA 1
ATOM 606 C C . ALA A 1 81 ? 11.979 3.228 -23.828 1.00 80.25 81 ALA A C 1
ATOM 608 O O . ALA A 1 81 ? 11.508 3.344 -22.694 1.00 80.25 81 ALA A O 1
ATOM 609 N N . GLU A 1 82 ? 11.208 3.126 -24.912 1.00 84.81 82 GLU A N 1
ATOM 610 C CA . GLU A 1 82 ? 9.748 3.179 -24.861 1.00 84.81 82 GLU A CA 1
ATOM 611 C C . GLU A 1 82 ? 9.163 2.007 -24.060 1.00 84.81 82 GLU A C 1
ATOM 613 O O . GLU A 1 82 ? 8.268 2.208 -23.231 1.00 84.81 82 GLU A O 1
ATOM 618 N N . ALA A 1 83 ? 9.717 0.799 -24.212 1.00 86.06 83 ALA A N 1
ATOM 619 C CA . ALA A 1 83 ? 9.320 -0.363 -23.421 1.00 86.06 83 ALA A CA 1
ATOM 620 C C . ALA A 1 83 ? 9.588 -0.167 -21.915 1.00 86.06 83 ALA A C 1
ATOM 622 O O . ALA A 1 83 ? 8.738 -0.508 -21.082 1.00 86.06 83 ALA A O 1
ATOM 623 N N . ARG A 1 84 ? 10.732 0.425 -21.537 1.00 82.75 84 ARG A N 1
ATOM 624 C CA . ARG A 1 84 ? 11.039 0.750 -20.130 1.00 82.75 84 ARG A CA 1
ATOM 625 C C . ARG A 1 84 ? 10.106 1.823 -19.579 1.00 82.75 84 ARG A C 1
ATOM 627 O O . ARG A 1 84 ? 9.618 1.677 -18.456 1.00 82.75 84 ARG A O 1
ATOM 634 N N . ASP A 1 85 ? 9.796 2.848 -20.363 1.00 87.62 85 ASP A N 1
ATOM 635 C CA . ASP A 1 85 ? 8.872 3.907 -19.959 1.00 87.62 85 ASP A CA 1
ATOM 636 C C . ASP A 1 85 ? 7.427 3.409 -19.842 1.00 87.62 85 ASP A C 1
ATOM 638 O O . ASP A 1 85 ? 6.690 3.818 -18.938 1.00 87.62 85 ASP A O 1
ATOM 642 N N . ALA A 1 86 ? 7.002 2.495 -20.715 1.00 88.81 86 ALA A N 1
ATOM 643 C CA . ALA A 1 86 ? 5.713 1.820 -20.609 1.00 88.81 86 ALA A CA 1
ATOM 644 C C . ALA A 1 86 ? 5.640 0.955 -19.339 1.00 88.81 86 ALA A C 1
ATOM 646 O O . ALA A 1 86 ? 4.675 1.058 -18.574 1.00 88.81 86 ALA A O 1
ATOM 647 N N . ALA A 1 87 ? 6.687 0.177 -19.046 1.00 89.19 87 ALA A N 1
ATOM 648 C CA . ALA A 1 87 ? 6.768 -0.625 -17.826 1.00 89.19 87 ALA A CA 1
ATOM 649 C C . ALA A 1 87 ? 6.772 0.247 -16.555 1.00 89.19 87 ALA A C 1
ATOM 651 O O . ALA A 1 87 ? 6.079 -0.059 -15.581 1.00 89.19 87 ALA A O 1
ATOM 652 N N . ALA A 1 88 ? 7.489 1.374 -16.568 1.00 92.62 88 ALA A N 1
ATOM 653 C CA . ALA A 1 88 ? 7.522 2.321 -15.457 1.00 92.62 88 ALA A CA 1
ATOM 654 C C . ALA A 1 88 ? 6.154 2.980 -15.214 1.00 92.62 88 ALA A C 1
ATOM 656 O O . ALA A 1 88 ? 5.737 3.133 -14.061 1.00 92.62 88 ALA A O 1
ATOM 657 N N . ARG A 1 89 ? 5.424 3.337 -16.280 1.00 92.19 89 ARG A N 1
ATOM 658 C CA . ARG A 1 89 ? 4.045 3.849 -16.186 1.00 92.19 89 ARG A CA 1
ATOM 659 C C . ARG A 1 89 ? 3.103 2.804 -15.594 1.00 92.19 89 ARG A C 1
ATOM 661 O O . ARG A 1 89 ? 2.419 3.103 -14.615 1.00 92.19 89 ARG A O 1
ATOM 668 N N . ALA A 1 90 ? 3.152 1.567 -16.087 1.00 91.31 90 ALA A N 1
ATOM 669 C CA . ALA A 1 90 ? 2.345 0.469 -15.558 1.00 91.31 90 ALA A CA 1
ATOM 670 C C . ALA A 1 90 ? 2.618 0.214 -14.062 1.00 91.31 90 ALA A C 1
ATOM 672 O O . ALA A 1 90 ? 1.685 0.070 -13.269 1.00 91.31 90 ALA A O 1
ATOM 673 N N . ALA A 1 91 ? 3.886 0.242 -13.640 1.00 91.31 91 ALA A N 1
ATOM 674 C CA . ALA A 1 91 ? 4.255 0.099 -12.232 1.00 91.31 91 ALA A CA 1
ATOM 675 C C . ALA A 1 91 ? 3.718 1.259 -11.367 1.00 91.31 91 ALA A C 1
ATOM 677 O O . ALA A 1 91 ? 3.186 1.043 -10.272 1.00 91.31 91 ALA A O 1
ATOM 678 N N . ARG A 1 92 ? 3.788 2.503 -11.860 1.00 93.56 92 ARG A N 1
ATOM 679 C CA . ARG A 1 92 ? 3.223 3.673 -11.165 1.00 93.56 92 ARG A CA 1
ATOM 680 C C . ARG A 1 92 ? 1.709 3.564 -11.016 1.00 93.56 92 ARG A C 1
ATOM 682 O O . ARG A 1 92 ? 1.193 3.799 -9.930 1.00 93.56 92 ARG A O 1
ATOM 689 N N . GLU A 1 93 ? 0.992 3.141 -12.048 1.00 95.31 93 GLU A N 1
ATOM 690 C CA . GLU A 1 93 ? -0.458 2.951 -11.962 1.00 95.31 93 GLU A CA 1
ATOM 691 C C . GLU A 1 93 ? -0.852 1.897 -10.925 1.00 95.31 93 GLU A C 1
ATOM 693 O O . GLU A 1 93 ? -1.794 2.103 -10.157 1.00 95.31 93 GLU A O 1
ATOM 698 N N . GLN A 1 94 ? -0.119 0.783 -10.857 1.00 92.38 94 GLN A N 1
ATOM 699 C CA . GLN A 1 94 ? -0.360 -0.249 -9.848 1.00 92.38 94 GLN A CA 1
ATOM 700 C C . GLN A 1 94 ? -0.156 0.296 -8.431 1.00 92.38 94 GLN A C 1
ATOM 702 O O . GLN A 1 94 ? -1.004 0.098 -7.559 1.00 92.38 94 GLN A O 1
ATOM 707 N N . THR A 1 95 ? 0.925 1.045 -8.203 1.00 93.06 95 THR A N 1
ATOM 708 C CA . THR A 1 95 ? 1.183 1.646 -6.885 1.00 93.06 95 THR A CA 1
ATOM 709 C C . THR A 1 95 ? 0.146 2.710 -6.519 1.00 93.06 95 THR A C 1
ATOM 711 O O . THR A 1 95 ? -0.300 2.749 -5.371 1.00 93.06 95 THR A O 1
ATOM 714 N N . LEU A 1 96 ? -0.308 3.523 -7.478 1.00 95.25 96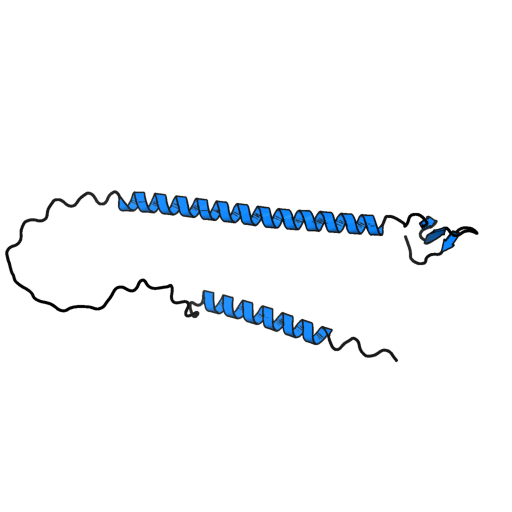 LEU A N 1
ATOM 715 C CA . LEU A 1 96 ? -1.378 4.501 -7.269 1.00 95.25 96 LEU A CA 1
ATOM 716 C C . LEU A 1 96 ? -2.702 3.824 -6.902 1.00 95.25 96 LEU A C 1
ATOM 718 O O . LEU A 1 96 ? -3.353 4.259 -5.952 1.00 95.25 96 LEU A O 1
ATOM 722 N N . LYS A 1 97 ? -3.071 2.732 -7.584 1.00 95.94 97 LYS A N 1
ATOM 723 C CA . LYS A 1 97 ? -4.276 1.944 -7.267 1.00 95.94 97 LYS A CA 1
ATOM 724 C C . LYS A 1 97 ? -4.224 1.388 -5.843 1.00 95.94 97 LYS A C 1
ATOM 726 O O . LYS A 1 97 ? -5.193 1.515 -5.096 1.00 95.94 97 LYS A O 1
ATOM 731 N N . VAL A 1 98 ? -3.081 0.834 -5.431 1.00 96.81 98 VAL A N 1
ATOM 732 C CA . VAL A 1 98 ? -2.893 0.328 -4.061 1.00 96.81 98 VAL A CA 1
ATOM 733 C C . VAL A 1 98 ? -2.997 1.458 -3.036 1.00 96.81 98 VAL A C 1
ATOM 735 O O . VAL A 1 98 ? -3.718 1.325 -2.049 1.00 96.81 98 VAL A O 1
ATOM 738 N N . GLN A 1 99 ? -2.340 2.596 -3.271 1.00 95.06 99 GLN A N 1
ATOM 739 C CA . GLN A 1 99 ? -2.421 3.745 -2.365 1.00 95.06 99 GLN A CA 1
ATOM 740 C C . GLN A 1 99 ? -3.842 4.307 -2.260 1.00 95.06 99 GLN A C 1
ATOM 742 O O . GLN A 1 99 ? -4.288 4.641 -1.162 1.00 95.06 99 GLN A O 1
ATOM 747 N N . GLN A 1 100 ? -4.569 4.402 -3.376 1.00 96.31 100 GLN A N 1
ATOM 748 C CA . GLN A 1 100 ? -5.969 4.824 -3.373 1.00 96.31 100 GLN A CA 1
ATOM 749 C C . GLN A 1 100 ? -6.828 3.870 -2.547 1.00 96.31 100 GLN A C 1
ATOM 751 O O . GLN A 1 100 ? -7.585 4.335 -1.695 1.00 96.31 100 GLN A O 1
ATOM 756 N N . LYS A 1 101 ? -6.656 2.555 -2.725 1.00 96.25 101 LYS A N 1
ATOM 757 C CA . LYS A 1 101 ? -7.372 1.548 -1.940 1.00 96.25 101 LYS A CA 1
ATOM 758 C C . LYS A 1 101 ? -7.077 1.676 -0.447 1.00 96.25 101 LYS A C 1
ATOM 760 O O . LYS A 1 101 ? -8.003 1.735 0.349 1.00 96.25 101 LYS A O 1
ATOM 765 N N . LEU A 1 102 ? -5.810 1.835 -0.063 1.00 96.94 102 LEU A N 1
ATOM 766 C CA . LEU A 1 102 ? -5.434 2.033 1.341 1.00 96.94 102 LEU A CA 1
ATOM 767 C C . LEU A 1 102 ? -6.043 3.308 1.939 1.00 96.94 102 LEU A C 1
ATOM 769 O O . LEU A 1 102 ? -6.483 3.298 3.087 1.00 96.94 102 LEU A O 1
ATOM 773 N N . ARG A 1 103 ? -6.105 4.403 1.171 1.00 95.81 103 ARG A N 1
ATOM 774 C CA . ARG A 1 103 ? -6.767 5.643 1.611 1.00 95.81 103 ARG A CA 1
ATOM 775 C C . ARG A 1 103 ? -8.274 5.454 1.773 1.00 95.81 103 ARG A C 1
ATOM 777 O O . ARG A 1 103 ? -8.838 5.971 2.733 1.00 95.81 103 ARG A O 1
ATOM 784 N N . GLN A 1 104 ? -8.921 4.733 0.858 1.00 95.12 104 GLN A N 1
ATOM 785 C CA . GLN A 1 104 ? -10.345 4.408 0.956 1.00 95.12 104 GLN A CA 1
ATOM 786 C C . GLN A 1 104 ? -10.626 3.516 2.167 1.00 95.12 104 GLN A C 1
ATOM 788 O O . GLN A 1 104 ? -11.505 3.844 2.957 1.00 95.12 104 GLN A O 1
ATOM 793 N N . ASP A 1 105 ? -9.829 2.470 2.379 1.00 94.56 105 ASP A N 1
ATOM 794 C CA . ASP A 1 105 ? -9.959 1.572 3.527 1.00 94.56 105 ASP A CA 1
ATOM 795 C C . ASP A 1 105 ? -9.745 2.314 4.852 1.00 94.56 105 ASP A C 1
ATOM 797 O O . ASP A 1 105 ? -10.490 2.110 5.810 1.00 94.56 105 ASP A O 1
ATOM 801 N N . ALA A 1 106 ? -8.757 3.213 4.920 1.00 93.69 106 ALA A N 1
ATOM 802 C CA . ALA A 1 106 ? -8.526 4.042 6.100 1.00 93.69 106 ALA A CA 1
ATOM 803 C C . ALA A 1 106 ? -9.726 4.957 6.398 1.00 93.69 106 ALA A C 1
ATOM 805 O O . ALA A 1 106 ? -10.165 5.034 7.545 1.00 93.69 106 ALA A O 1
ATOM 806 N N . ARG A 1 107 ? -10.300 5.596 5.368 1.00 92.50 107 ARG A N 1
ATOM 807 C CA . ARG A 1 107 ? -11.512 6.421 5.505 1.00 92.50 107 ARG A CA 1
ATOM 808 C C . ARG A 1 107 ? -12.720 5.592 5.932 1.00 92.50 107 ARG A C 1
ATOM 810 O O . ARG A 1 107 ? -13.433 6.004 6.837 1.00 92.50 107 ARG A O 1
ATOM 817 N N . ALA A 1 108 ? -12.922 4.420 5.334 1.00 91.25 108 ALA A N 1
ATOM 818 C CA . ALA A 1 108 ? -14.015 3.520 5.690 1.00 91.25 108 ALA A CA 1
ATOM 819 C C . ALA A 1 108 ? -13.906 3.052 7.147 1.00 91.25 108 ALA A C 1
ATOM 821 O O . ALA A 1 108 ? -14.903 3.022 7.860 1.00 91.25 108 ALA A O 1
ATOM 822 N N . ARG A 1 109 ? -12.692 2.747 7.623 1.00 85.69 109 ARG A N 1
ATOM 823 C CA . ARG A 1 109 ? -12.449 2.388 9.028 1.00 85.69 109 ARG A CA 1
ATOM 824 C C . ARG A 1 109 ? -12.688 3.553 9.982 1.00 85.69 109 ARG A C 1
ATOM 826 O O . ARG A 1 109 ? -13.276 3.330 11.033 1.00 85.69 109 ARG A O 1
ATOM 833 N N . ALA A 1 110 ? -12.265 4.765 9.625 1.00 86.88 110 ALA A N 1
ATOM 834 C CA . ALA A 1 110 ? -12.540 5.958 10.424 1.00 86.88 110 ALA A CA 1
ATOM 835 C C . ALA A 1 110 ? -14.054 6.207 10.535 1.00 86.88 110 ALA A C 1
ATOM 837 O O . ALA A 1 110 ? -14.578 6.313 11.637 1.00 86.88 110 ALA A O 1
ATOM 838 N N . GLN A 1 111 ? -14.774 6.154 9.411 1.00 85.00 111 GLN A N 1
ATOM 839 C CA . GLN A 1 111 ? -16.233 6.297 9.393 1.00 85.00 111 GLN A CA 1
ATOM 840 C C . GLN A 1 111 ? -16.947 5.172 10.152 1.00 85.00 111 GLN A C 1
ATOM 842 O O . GLN A 1 111 ? -17.953 5.417 10.806 1.00 85.00 111 GLN A O 1
ATOM 847 N N . ALA A 1 112 ? -16.446 3.936 10.086 1.00 81.31 112 ALA A N 1
ATOM 848 C CA . ALA A 1 112 ? -16.998 2.821 10.852 1.00 81.31 112 ALA A CA 1
ATOM 849 C C . ALA A 1 112 ? -16.755 2.966 12.363 1.00 81.31 112 ALA A C 1
ATOM 851 O O . ALA A 1 112 ? -17.575 2.504 13.148 1.00 81.31 112 ALA A O 1
ATOM 852 N N . ALA A 1 113 ? -15.651 3.598 12.773 1.00 76.25 113 ALA A N 1
ATOM 853 C CA . ALA A 1 113 ? -15.378 3.898 14.176 1.00 76.25 113 ALA A CA 1
ATOM 854 C C . ALA A 1 113 ? -16.238 5.062 14.702 1.00 76.25 113 ALA A C 1
ATOM 856 O O . ALA A 1 113 ? -16.655 5.035 15.861 1.00 76.25 113 ALA A O 1
ATOM 857 N N . GLU A 1 114 ? -16.510 6.057 13.851 1.00 73.00 114 GLU A N 1
ATOM 858 C CA . GLU A 1 114 ? -17.356 7.212 14.172 1.00 73.00 114 GLU A CA 1
ATOM 859 C C . GLU A 1 114 ? -18.850 6.889 14.138 1.00 73.00 114 GLU A C 1
ATOM 861 O O . GLU A 1 114 ? -19.604 7.472 14.912 1.00 73.00 114 GLU A O 1
ATOM 866 N N . ARG A 1 115 ? -19.306 5.971 13.271 1.00 72.62 115 ARG A N 1
ATOM 867 C CA . ARG A 1 115 ? -20.719 5.579 13.228 1.00 72.62 115 ARG A CA 1
ATOM 868 C C . ARG A 1 115 ? -21.074 4.839 14.518 1.00 72.62 115 ARG A C 1
ATOM 870 O O . ARG A 1 115 ? -20.612 3.711 14.709 1.00 72.62 115 ARG A O 1
ATOM 877 N N . PRO A 1 116 ? -21.913 5.424 15.391 1.00 70.31 116 PRO A N 1
ATOM 878 C CA . PRO A 1 116 ? -22.410 4.686 16.534 1.00 70.31 116 PRO A CA 1
ATOM 879 C C . PRO A 1 116 ? -23.256 3.513 16.027 1.00 70.31 116 PRO A C 1
ATOM 881 O O . PRO A 1 116 ? -23.871 3.587 14.956 1.00 70.31 116 PRO A O 1
ATOM 884 N N . ALA A 1 117 ? -23.266 2.407 16.773 1.00 77.38 117 ALA A N 1
ATOM 885 C CA . ALA A 1 117 ? -24.170 1.304 16.474 1.00 77.38 117 ALA A CA 1
ATOM 886 C C . ALA A 1 117 ? -25.628 1.805 16.473 1.00 77.38 117 ALA A C 1
ATOM 888 O O . ALA A 1 117 ? -25.937 2.812 17.099 1.00 77.38 117 ALA A O 1
ATOM 889 N N . GLU A 1 118 ? -26.543 1.100 15.805 1.00 79.88 118 GLU A N 1
ATOM 890 C CA . GLU A 1 118 ? -27.953 1.515 15.641 1.00 79.88 118 GLU A CA 1
ATOM 891 C C . GLU A 1 118 ? -28.665 1.855 16.967 1.00 79.88 118 GLU A C 1
ATOM 893 O O . GLU A 1 118 ? -29.559 2.694 17.014 1.00 79.88 118 GLU A O 1
ATOM 898 N N . ASN A 1 119 ? -28.207 1.255 18.067 1.00 85.00 119 ASN A N 1
ATOM 899 C CA . ASN A 1 119 ? -28.715 1.483 19.415 1.00 85.00 119 ASN A CA 1
ATOM 900 C C . ASN A 1 119 ? -27.738 2.260 20.305 1.00 85.00 119 ASN A C 1
ATOM 902 O O . ASN A 1 119 ? -27.883 2.228 21.518 1.00 85.00 119 ASN A O 1
ATOM 906 N N . GLU A 1 120 ? -26.734 2.929 19.750 1.00 85.19 120 GLU A N 1
ATOM 907 C CA . GLU A 1 120 ? -25.772 3.748 20.484 1.00 85.19 120 GLU A CA 1
ATOM 908 C C . GLU A 1 120 ? -25.884 5.215 20.055 1.00 85.19 120 GLU A C 1
ATOM 910 O O . GLU A 1 120 ? -26.167 5.531 18.903 1.00 85.19 120 GLU A O 1
ATOM 915 N N . ARG A 1 121 ? -25.668 6.142 20.986 1.00 86.69 121 ARG A N 1
ATOM 916 C CA . ARG A 1 121 ? -25.552 7.572 20.683 1.00 86.69 121 ARG A CA 1
ATOM 917 C C . ARG A 1 121 ? -24.575 8.246 21.632 1.00 86.69 121 ARG A C 1
ATOM 919 O O . ARG A 1 121 ? -24.438 7.824 22.779 1.00 86.69 121 ARG A O 1
ATOM 926 N N . CYS A 1 122 ? -23.953 9.322 21.173 1.00 85.94 122 CYS A N 1
ATOM 927 C CA . CYS A 1 122 ? -23.140 10.184 22.022 1.00 85.94 122 CYS A CA 1
ATOM 928 C C . CYS A 1 122 ? -24.015 11.221 22.711 1.00 85.94 122 CYS A C 1
ATOM 930 O O . CYS A 1 122 ? -24.739 11.963 22.050 1.00 85.94 122 CYS A O 1
ATOM 932 N N . ILE A 1 123 ? -23.951 11.273 24.039 1.00 85.19 123 ILE A N 1
ATOM 933 C CA . ILE A 1 123 ? -24.551 12.341 24.843 1.00 85.19 123 ILE A CA 1
ATOM 934 C C . ILE A 1 123 ? -23.451 12.876 25.751 1.00 85.19 123 ILE A C 1
ATOM 936 O O . ILE A 1 123 ? -22.878 12.107 26.516 1.00 85.19 123 ILE A O 1
ATOM 940 N N . ASN A 1 124 ? -23.155 14.176 25.680 1.00 86.56 124 ASN A N 1
ATOM 941 C CA . ASN A 1 124 ? -22.151 14.829 26.533 1.00 86.56 124 ASN A CA 1
ATOM 942 C C . ASN A 1 124 ? -20.766 14.145 26.512 1.00 86.56 124 ASN A C 1
ATOM 944 O O . ASN A 1 124 ? -20.128 14.005 27.552 1.00 86.56 124 ASN A O 1
ATOM 948 N N . GLY A 1 125 ? -20.324 13.677 25.342 1.00 86.19 125 GLY A N 1
ATOM 949 C CA . GLY A 1 125 ? -19.035 12.996 25.175 1.00 86.19 125 GLY A CA 1
ATOM 950 C C . GLY A 1 125 ? -18.997 11.531 25.644 1.00 86.19 125 GLY A C 1
ATOM 951 O O . GLY A 1 125 ? -17.939 10.914 25.715 1.00 86.19 125 GLY A O 1
ATOM 952 N N . GLN A 1 126 ? -20.149 10.961 26.017 1.00 86.25 126 GLN A N 1
ATOM 953 C CA . GLN A 1 126 ? -20.249 9.588 26.509 1.00 86.25 126 GLN A CA 1
ATOM 954 C C . GLN A 1 126 ? -21.113 8.731 25.592 1.00 86.25 126 GLN A C 1
ATOM 956 O O . GLN A 1 126 ? -22.217 9.117 25.188 1.00 86.25 126 GLN A O 1
ATOM 961 N N . ARG A 1 127 ? -20.628 7.521 25.306 1.00 88.00 127 ARG A N 1
ATOM 962 C CA . ARG A 1 127 ? -21.352 6.531 24.511 1.00 88.00 127 ARG A CA 1
ATOM 963 C C . ARG A 1 127 ? -22.475 5.896 25.340 1.00 88.00 127 ARG A C 1
ATOM 965 O O . ARG A 1 127 ? -22.229 5.208 26.332 1.00 88.00 127 ARG A O 1
ATOM 972 N N . MET A 1 128 ? -23.717 6.114 24.919 1.00 88.88 128 MET A N 1
ATOM 973 C CA . MET A 1 128 ? -24.943 5.630 25.561 1.00 88.88 128 MET A CA 1
ATOM 974 C C . MET A 1 128 ? -25.618 4.588 24.670 1.00 88.88 128 MET A C 1
ATOM 976 O O . MET A 1 128 ? -25.863 4.865 23.501 1.00 88.88 128 MET A O 1
ATOM 980 N N . LYS A 1 129 ? -25.966 3.421 25.212 1.00 91.06 129 LYS A N 1
ATOM 981 C CA . LYS A 1 129 ? -26.682 2.344 24.522 1.00 91.06 129 LYS A CA 1
ATOM 982 C C . LYS A 1 129 ? -28.147 2.288 24.951 1.00 91.06 129 LYS A C 1
ATOM 984 O O . LYS A 1 129 ? -28.453 2.337 26.141 1.00 91.06 129 LYS A O 1
ATOM 989 N N . ARG A 1 130 ? -29.050 2.175 23.982 1.00 90.31 130 ARG A N 1
ATOM 990 C CA . ARG A 1 130 ? -30.489 2.011 24.176 1.00 90.31 130 ARG A CA 1
ATOM 991 C C . ARG A 1 130 ? -30.785 0.585 24.635 1.00 90.31 130 ARG A C 1
ATOM 993 O O . ARG A 1 130 ? -30.315 -0.376 24.028 1.00 90.31 130 ARG A O 1
ATOM 1000 N N . VAL A 1 131 ? -31.554 0.472 25.707 1.00 91.25 131 VAL A N 1
ATOM 1001 C CA . VAL A 1 131 ? -32.080 -0.772 26.283 1.00 91.25 131 VAL A CA 1
ATOM 1002 C C . VAL A 1 131 ? -33.572 -0.587 26.564 1.00 91.25 131 VAL A C 1
ATOM 1004 O O . VAL A 1 131 ? -34.070 0.539 26.531 1.00 91.25 131 VAL A O 1
ATOM 1007 N N . ASP A 1 132 ? -34.287 -1.666 26.872 1.00 89.94 132 ASP A N 1
ATOM 1008 C CA . ASP A 1 132 ? -35.755 -1.653 26.991 1.00 89.94 132 ASP A CA 1
ATOM 1009 C C . ASP A 1 132 ? -36.290 -0.635 28.017 1.00 89.94 132 ASP A C 1
ATOM 1011 O O . ASP A 1 132 ? -37.356 -0.058 27.823 1.00 89.94 132 ASP A O 1
ATOM 1015 N N . ASN A 1 133 ? -35.511 -0.336 29.064 1.00 86.00 133 ASN A N 1
ATOM 1016 C CA . ASN A 1 133 ? -35.877 0.594 30.139 1.00 86.00 133 ASN A CA 1
ATOM 1017 C C . ASN A 1 133 ? -35.186 1.973 30.053 1.00 86.00 133 ASN A C 1
ATOM 1019 O O . ASN A 1 133 ? -35.233 2.736 31.017 1.00 86.00 133 ASN A O 1
ATOM 1023 N N . GLY A 1 134 ? -34.514 2.309 28.941 1.00 89.56 134 GLY A N 1
ATOM 1024 C CA . GLY A 1 134 ? -33.884 3.624 28.756 1.00 89.56 134 GLY A CA 1
ATOM 1025 C C . GLY A 1 134 ? -32.505 3.592 28.093 1.00 89.56 134 GLY A C 1
ATOM 1026 O O . GLY A 1 134 ? -32.268 2.846 27.147 1.00 89.56 134 GLY A O 1
ATOM 1027 N N . TRP A 1 135 ? -31.593 4.450 28.558 1.00 88.94 135 TRP A N 1
ATOM 1028 C CA . TRP A 1 135 ? -30.224 4.550 28.040 1.00 88.94 135 TRP A CA 1
ATOM 1029 C C . TRP A 1 135 ? -29.210 4.205 29.133 1.00 88.94 135 TRP A C 1
ATOM 1031 O O . TRP A 1 135 ? -29.281 4.756 30.227 1.00 88.94 135 TRP A O 1
ATOM 1041 N N . VAL A 1 136 ? -28.257 3.325 28.826 1.00 91.06 136 VAL A N 1
ATOM 1042 C CA . VAL A 1 136 ? -27.190 2.888 29.741 1.00 91.06 136 VAL A CA 1
ATOM 1043 C C . VAL A 1 136 ? -25.833 3.226 29.133 1.00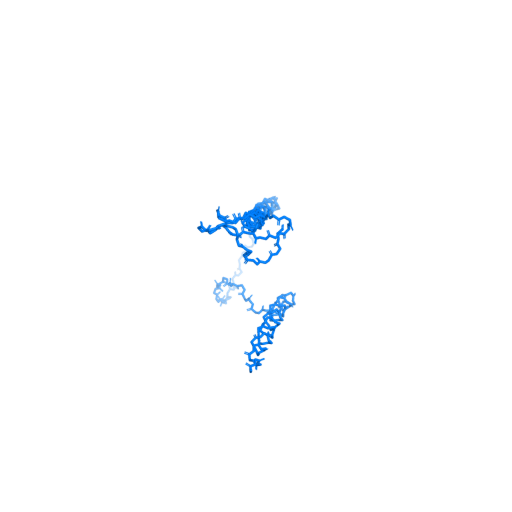 91.06 136 VAL A C 1
ATOM 1045 O O . VAL A 1 136 ? -25.651 3.125 27.923 1.00 91.06 136 VAL A O 1
ATOM 1048 N N . GLN A 1 137 ? -24.864 3.620 29.954 1.00 89.12 137 GLN A N 1
ATOM 1049 C CA . GLN A 1 137 ? -23.512 3.924 29.491 1.00 89.12 137 GLN A CA 1
ATOM 1050 C C . GLN A 1 137 ? -22.831 2.652 28.953 1.00 89.12 137 GLN A C 1
ATOM 1052 O O . GLN A 1 137 ? -22.682 1.666 29.672 1.00 89.12 137 GLN A O 1
ATOM 1057 N N . ALA A 1 138 ? -22.426 2.665 27.681 1.00 81.19 138 ALA A N 1
ATOM 1058 C CA . ALA A 1 138 ? -21.797 1.519 27.015 1.00 81.19 138 ALA A CA 1
ATOM 1059 C C . ALA A 1 138 ? -20.283 1.421 27.291 1.00 81.19 138 ALA A C 1
ATOM 1061 O O . ALA A 1 138 ? -19.661 0.401 26.998 1.00 81.19 138 ALA A O 1
ATOM 1062 N N . GLY A 1 139 ? -19.710 2.471 27.885 1.00 72.50 139 GLY A N 1
ATOM 1063 C CA . GLY A 1 139 ? -18.280 2.615 28.136 1.00 72.50 139 GLY A CA 1
ATOM 1064 C C . GLY A 1 139 ? -17.535 3.218 26.942 1.00 72.50 139 GLY A C 1
ATOM 1065 O O . GLY A 1 139 ? -17.859 2.953 25.785 1.00 72.50 139 GLY A O 1
ATOM 1066 N N . GLY A 1 140 ? -16.519 4.024 27.250 1.00 76.69 140 GLY A N 1
ATOM 1067 C CA . GLY A 1 140 ? -15.700 4.733 26.268 1.00 76.69 140 GLY A CA 1
ATOM 1068 C C . GLY A 1 140 ? -16.241 6.114 25.897 1.00 76.69 140 GLY A C 1
ATOM 1069 O O . GLY A 1 140 ? -17.452 6.358 25.911 1.00 76.69 140 GLY A O 1
ATOM 1070 N N . ASP A 1 141 ? -15.306 6.999 25.564 1.00 76.50 141 ASP A N 1
ATOM 1071 C CA . ASP A 1 141 ? -15.601 8.343 25.085 1.00 76.50 141 ASP A CA 1
ATOM 1072 C C . ASP A 1 141 ? -15.993 8.299 23.608 1.00 76.50 141 ASP A C 1
ATOM 1074 O O . ASP A 1 141 ? -15.586 7.416 22.835 1.00 76.50 141 ASP A O 1
ATOM 1078 N N . CYS A 1 142 ? -16.815 9.263 23.238 1.00 73.31 142 CYS A N 1
ATOM 1079 C CA . CYS A 1 142 ? -17.088 9.645 21.871 1.00 73.31 142 CYS A CA 1
ATOM 1080 C C . CYS A 1 142 ? -17.286 11.168 21.827 1.00 73.31 142 CYS A C 1
ATOM 1082 O O . CYS A 1 142 ? -17.399 11.692 20.709 1.00 73.31 142 CYS A O 1
#